Protein AF-A0A1F6V8V5-F1 (afdb_monomer_lite)

Foldseek 3Di:
DDDDDDDDDDDPDPDPCPPPPPPPPPPFFKWWQDPLLATDHPVVCCVLVVPQPDDGFPVSSQVSCVVVVFDKDWDWDDDPFWIWIWMDGVVSRDTIIMITPRSSVVSPPD

Structure (mmCIF, N/CA/C/O backbone):
data_AF-A0A1F6V8V5-F1
#
_entry.id   AF-A0A1F6V8V5-F1
#
loop_
_atom_site.group_PDB
_atom_site.id
_atom_site.type_symbol
_atom_site.label_atom_id
_atom_site.label_alt_id
_atom_site.label_comp_id
_atom_site.label_asym_id
_atom_site.label_entity_id
_atom_site.label_seq_id
_atom_site.pdbx_PDB_ins_code
_atom_site.Cartn_x
_atom_site.Cartn_y
_atom_site.Cartn_z
_atom_site.occupancy
_atom_site.B_iso_or_equiv
_atom_site.auth_seq_id
_atom_site.auth_comp_id
_atom_site.auth_asym_id
_atom_site.auth_atom_id
_atom_site.pdbx_PDB_model_num
ATOM 1 N N . MET A 1 1 ? -54.744 -1.739 -35.691 1.00 37.88 1 MET A N 1
ATOM 2 C CA . MET A 1 1 ? -54.734 -1.326 -37.113 1.00 37.88 1 MET A CA 1
ATOM 3 C C . MET A 1 1 ? -53.823 -0.117 -37.270 1.00 37.88 1 MET A C 1
ATOM 5 O O . MET A 1 1 ? -54.005 0.800 -36.488 1.00 37.88 1 MET A O 1
ATOM 9 N N . LYS A 1 2 ? -52.957 -0.127 -38.306 1.00 39.53 2 LYS A N 1
ATOM 10 C CA . LYS A 1 2 ? -52.312 1.029 -38.983 1.00 39.53 2 LYS A CA 1
ATOM 11 C C . LYS A 1 2 ? -51.382 1.929 -38.146 1.00 39.53 2 LYS A C 1
ATOM 13 O O . LYS A 1 2 ? -51.692 2.270 -37.025 1.00 39.53 2 LYS A O 1
ATOM 18 N N . HIS A 1 3 ? -50.300 2.510 -38.647 1.00 42.09 3 HIS A N 1
ATOM 19 C CA . HIS A 1 3 ? -49.334 2.263 -39.722 1.00 42.09 3 HIS A CA 1
ATOM 20 C C . HIS A 1 3 ? -48.325 3.420 -39.572 1.00 42.09 3 HIS A C 1
ATOM 22 O O . HIS A 1 3 ? -48.743 4.545 -39.327 1.00 42.09 3 HIS A O 1
ATOM 28 N N . SER A 1 4 ? -47.039 3.135 -39.777 1.00 54.69 4 SER A N 1
ATOM 29 C CA . SER A 1 4 ? -46.019 4.000 -40.397 1.00 54.69 4 SER A CA 1
ATOM 30 C C . SER A 1 4 ? -45.963 5.507 -40.087 1.00 54.69 4 SER A C 1
ATOM 32 O O . SER A 1 4 ? -46.841 6.263 -40.490 1.00 54.69 4 SER A O 1
ATOM 34 N N . LYS A 1 5 ? -44.754 5.981 -39.753 1.00 43.97 5 LYS A N 1
ATOM 35 C CA . LYS A 1 5 ? -44.050 6.914 -40.655 1.00 43.97 5 LYS A CA 1
ATOM 36 C C . LYS A 1 5 ? -42.542 6.920 -40.411 1.00 43.97 5 LYS A C 1
ATOM 38 O O . LYS A 1 5 ? -42.063 7.269 -39.342 1.00 43.97 5 LYS A O 1
ATOM 43 N N . LYS A 1 6 ? -41.814 6.513 -41.452 1.00 53.19 6 LYS A N 1
ATOM 44 C CA . LYS A 1 6 ? -40.383 6.75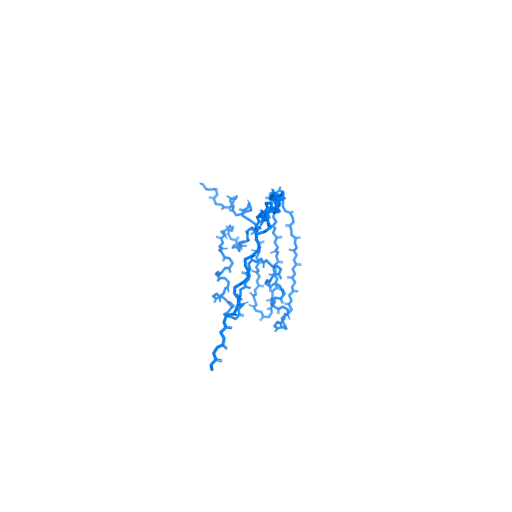3 -41.640 1.00 53.19 6 LYS A CA 1
ATOM 45 C C . LYS A 1 6 ? -40.192 8.250 -41.891 1.00 53.19 6 LYS A C 1
ATOM 47 O O . LYS A 1 6 ? -40.915 8.799 -42.721 1.00 53.19 6 LYS A O 1
ATOM 52 N N . ILE A 1 7 ? -39.208 8.872 -41.251 1.00 58.59 7 ILE A N 1
ATOM 53 C CA . ILE A 1 7 ? -38.669 10.165 -41.683 1.00 58.59 7 ILE A CA 1
ATOM 54 C C . ILE A 1 7 ? -37.153 10.006 -41.758 1.00 58.59 7 ILE A C 1
ATOM 56 O O . ILE A 1 7 ? -36.468 9.870 -40.750 1.00 58.59 7 ILE A O 1
ATOM 60 N N . PHE A 1 8 ? -36.670 9.946 -42.995 1.00 50.12 8 PHE A N 1
ATOM 61 C CA . PHE A 1 8 ? -35.277 10.155 -43.355 1.00 50.12 8 PHE A CA 1
ATOM 62 C C . PHE A 1 8 ? -34.985 11.654 -43.260 1.00 50.12 8 PHE A C 1
ATOM 64 O O . PHE A 1 8 ? -35.725 12.445 -43.841 1.00 50.12 8 PHE A O 1
ATOM 71 N N . ALA A 1 9 ? -33.890 12.037 -42.611 1.00 44.88 9 ALA A N 1
ATOM 72 C CA . ALA A 1 9 ? -33.201 13.289 -42.904 1.00 44.88 9 ALA A CA 1
ATOM 73 C C . ALA A 1 9 ? -31.726 13.143 -42.517 1.00 44.88 9 ALA A C 1
ATOM 75 O O . ALA A 1 9 ? -31.370 13.050 -41.346 1.00 44.88 9 ALA A O 1
ATOM 76 N N . ALA A 1 10 ? -30.891 13.066 -43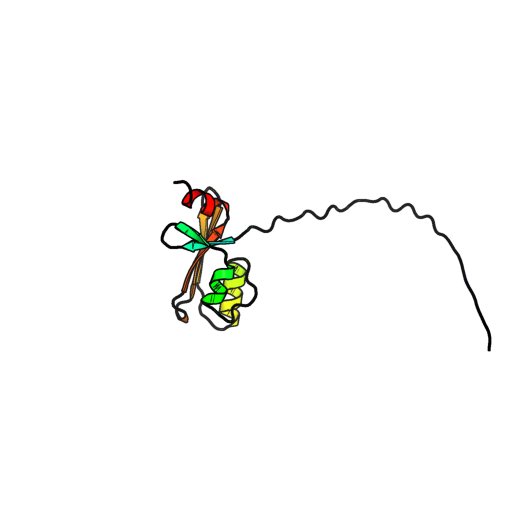.549 1.00 49.62 10 ALA A N 1
ATOM 77 C CA . ALA A 1 10 ? -29.448 13.167 -43.471 1.00 49.62 10 ALA A CA 1
ATOM 78 C C . ALA A 1 10 ? -29.047 14.561 -42.976 1.00 49.62 10 ALA A C 1
ATOM 80 O O . ALA A 1 10 ? -29.569 15.558 -43.471 1.00 49.62 10 ALA A O 1
ATOM 81 N N . ILE A 1 11 ? -28.078 14.631 -42.064 1.00 52.94 11 ILE A N 1
ATOM 82 C CA . ILE A 1 11 ? -27.294 15.847 -41.849 1.00 52.94 11 ILE A CA 1
ATOM 83 C C . ILE A 1 11 ? -25.822 15.443 -41.866 1.00 52.94 11 ILE A C 1
ATOM 85 O O . ILE A 1 11 ? -25.283 14.895 -40.906 1.00 52.94 11 ILE A O 1
ATOM 89 N N . LEU A 1 12 ? -25.204 15.697 -43.021 1.00 52.28 12 LEU A N 1
ATOM 90 C CA . LEU A 1 12 ? -23.770 15.897 -43.172 1.00 52.28 12 LEU A CA 1
ATOM 91 C C . LEU A 1 12 ? -23.370 17.057 -42.250 1.00 52.28 12 LEU A C 1
ATOM 93 O O . LEU A 1 12 ? -23.671 18.214 -42.531 1.00 52.28 12 LEU A O 1
ATOM 97 N N . GLY A 1 13 ? -22.703 16.741 -41.149 1.00 44.25 13 GLY A N 1
ATOM 98 C CA . GLY A 1 13 ? -21.984 17.704 -40.330 1.00 44.25 13 GLY A CA 1
ATOM 99 C C . GLY A 1 13 ? -20.581 17.165 -40.139 1.00 44.25 13 GLY A C 1
ATOM 100 O O . GLY A 1 13 ? -20.380 16.251 -39.346 1.00 44.25 13 GLY A O 1
ATOM 101 N N . THR A 1 14 ? -19.632 17.680 -40.918 1.00 52.03 14 THR A N 1
ATOM 102 C CA . THR A 1 14 ? -18.190 17.444 -40.784 1.00 52.03 14 THR A CA 1
ATOM 103 C C . THR A 1 14 ? -17.748 17.772 -39.361 1.00 52.03 14 THR A C 1
ATOM 105 O O . THR A 1 14 ? -17.426 18.915 -39.041 1.00 52.03 14 THR A O 1
ATOM 108 N N . ALA A 1 15 ? -17.753 16.760 -38.497 1.00 51.53 15 ALA A N 1
ATOM 109 C CA . ALA A 1 15 ? -17.102 16.816 -37.207 1.00 51.53 15 ALA A CA 1
ATOM 110 C C . ALA A 1 15 ? -15.597 16.761 -37.470 1.00 51.53 15 ALA A C 1
ATOM 112 O O . ALA A 1 15 ? -15.067 15.735 -37.899 1.00 51.53 15 ALA A O 1
ATOM 113 N N . LEU A 1 16 ? -14.921 17.889 -37.254 1.00 50.69 16 LEU A N 1
ATOM 114 C CA . LEU A 1 16 ? -13.480 17.928 -37.047 1.00 50.69 16 LEU A CA 1
ATOM 115 C C . LEU A 1 16 ? -13.147 16.854 -36.007 1.00 50.69 16 LEU A C 1
ATOM 117 O O . LEU A 1 16 ? -13.454 17.003 -34.825 1.00 50.69 16 LEU A O 1
ATOM 121 N N . LEU A 1 17 ? -12.564 15.752 -36.480 1.00 49.81 17 LEU A N 1
ATOM 122 C CA . LEU A 1 17 ? -11.959 14.687 -35.689 1.00 49.81 17 LEU A CA 1
ATOM 123 C C . LEU A 1 17 ? -10.723 15.271 -34.994 1.00 49.81 17 LEU A C 1
ATOM 125 O O . LEU A 1 17 ? -9.584 14.969 -35.339 1.00 49.81 17 LEU A O 1
ATOM 129 N N . GLY A 1 18 ? -10.954 16.154 -34.024 1.00 52.12 18 GLY A N 1
ATOM 130 C CA . GLY A 1 18 ? -9.987 16.470 -32.990 1.00 52.12 18 GLY A CA 1
ATOM 131 C C . GLY A 1 18 ? -9.844 15.221 -32.143 1.00 52.12 18 GLY A C 1
ATOM 132 O O . GLY A 1 18 ? -10.559 15.049 -31.159 1.00 52.12 18 GLY A O 1
ATOM 133 N N . GLY A 1 19 ? -8.986 14.307 -32.597 1.00 50.94 19 GLY A N 1
ATOM 134 C CA . GLY A 1 19 ? -8.592 13.132 -31.847 1.00 50.94 19 GLY A CA 1
ATOM 135 C C . GLY A 1 19 ? -7.986 13.590 -30.532 1.00 50.94 19 GLY A C 1
ATOM 136 O O . GLY A 1 19 ? -6.807 13.921 -30.461 1.00 50.94 19 GLY A O 1
ATOM 137 N N . VAL A 1 20 ? -8.800 13.621 -29.482 1.00 60.59 20 VAL A N 1
ATOM 138 C CA . VAL A 1 20 ? -8.305 13.524 -28.117 1.00 60.59 20 VAL A CA 1
ATOM 139 C C . VAL A 1 20 ? -7.736 12.120 -27.990 1.00 60.59 20 VAL A C 1
ATOM 141 O O . VAL A 1 20 ? -8.429 11.179 -27.610 1.00 60.59 20 VAL A O 1
ATOM 144 N N . SER A 1 21 ? -6.481 11.953 -28.409 1.00 55.66 21 SER A N 1
ATOM 145 C CA . SER A 1 21 ? -5.721 10.751 -28.096 1.00 55.66 21 SER A CA 1
ATOM 146 C C . SER A 1 21 ? -5.796 10.582 -26.583 1.00 55.66 21 SER A C 1
ATOM 148 O O . SER A 1 21 ? -5.400 11.510 -25.868 1.00 55.66 21 SER A O 1
ATOM 150 N N . PRO A 1 22 ? -6.326 9.462 -26.062 1.00 58.59 22 PRO A N 1
ATOM 151 C CA . PRO A 1 22 ? -6.215 9.194 -24.646 1.00 58.59 22 PRO A CA 1
ATOM 152 C C . PRO A 1 22 ? -4.719 9.145 -24.353 1.00 58.59 22 PRO A C 1
ATOM 154 O O . PRO A 1 22 ? -4.014 8.253 -24.823 1.00 58.59 22 PRO A O 1
ATOM 157 N N . VAL A 1 23 ? -4.217 10.151 -23.636 1.00 60.34 23 VAL A N 1
ATOM 158 C CA . VAL A 1 23 ? -2.890 10.082 -23.039 1.00 60.34 23 VAL A CA 1
ATOM 159 C C . VAL A 1 23 ? -2.977 8.898 -22.091 1.00 60.34 23 VAL A C 1
ATOM 161 O O . VAL A 1 23 ? -3.602 8.981 -21.035 1.00 60.34 23 VAL A O 1
ATOM 164 N N . ALA A 1 24 ? -2.450 7.756 -22.525 1.00 57.56 24 ALA A N 1
ATOM 165 C CA . ALA A 1 24 ? -2.304 6.594 -21.679 1.00 57.56 24 ALA A CA 1
ATOM 166 C C . ALA A 1 24 ? -1.327 7.006 -20.579 1.00 57.56 24 ALA A C 1
ATOM 168 O O . ALA A 1 24 ? -0.114 7.008 -20.775 1.00 57.56 24 ALA A O 1
ATOM 169 N N . VAL A 1 25 ? -1.868 7.442 -19.441 1.00 57.31 25 VAL A N 1
ATOM 170 C CA . VAL A 1 25 ? -1.087 7.637 -18.227 1.00 57.31 25 VAL A CA 1
ATOM 171 C C . VAL A 1 25 ? -0.557 6.255 -17.882 1.00 57.31 25 VAL A C 1
ATOM 173 O O . VAL A 1 25 ? -1.317 5.392 -17.438 1.00 57.31 25 VAL A O 1
ATOM 176 N N . ALA A 1 26 ? 0.720 6.017 -18.180 1.00 59.41 26 ALA A N 1
ATOM 177 C CA . ALA A 1 26 ? 1.402 4.803 -17.777 1.00 59.41 26 ALA A CA 1
ATOM 178 C C . ALA A 1 26 ? 1.222 4.677 -16.262 1.00 59.41 26 ALA A C 1
ATOM 180 O O . ALA A 1 26 ? 1.669 5.536 -15.499 1.00 59.41 26 ALA A O 1
ATOM 181 N N . ARG A 1 27 ? 0.474 3.659 -15.829 1.00 67.88 27 ARG A N 1
ATOM 182 C CA . ARG A 1 27 ? 0.324 3.376 -14.406 1.00 67.88 27 ARG A CA 1
ATOM 183 C C . ARG A 1 27 ? 1.678 2.904 -13.905 1.00 67.88 27 ARG A C 1
ATOM 185 O O . ARG A 1 27 ? 2.187 1.895 -14.379 1.00 67.88 27 ARG A O 1
ATOM 192 N N . GLU A 1 28 ? 2.243 3.666 -12.977 1.00 85.25 28 GLU A N 1
ATOM 193 C CA . GLU A 1 28 ? 3.459 3.303 -12.257 1.00 85.25 28 GLU A CA 1
ATOM 194 C C . GLU A 1 28 ? 3.266 1.911 -11.640 1.00 85.25 28 GLU A C 1
ATOM 196 O O . GLU A 1 28 ? 2.301 1.678 -10.907 1.00 85.25 28 GLU A O 1
ATOM 201 N N . GLN A 1 29 ? 4.129 0.963 -12.014 1.00 90.62 29 GLN A N 1
ATOM 202 C CA . GLN A 1 29 ? 4.024 -0.422 -11.568 1.00 90.62 29 GLN A CA 1
ATOM 203 C C . GLN A 1 29 ? 4.770 -0.596 -10.247 1.00 90.62 29 GLN A C 1
ATOM 205 O O . GLN A 1 29 ? 5.954 -0.270 -10.144 1.00 90.62 29 GLN A O 1
ATOM 210 N N . TRP A 1 30 ? 4.073 -1.147 -9.256 1.00 93.75 30 TRP A N 1
ATOM 211 C CA . TRP A 1 30 ? 4.597 -1.349 -7.914 1.00 93.75 30 TRP A CA 1
ATOM 212 C C . TRP A 1 30 ? 4.810 -2.830 -7.594 1.00 93.75 30 TRP A C 1
ATOM 214 O O . TRP A 1 30 ? 4.037 -3.704 -7.991 1.00 93.75 30 TRP A O 1
ATOM 224 N N . PHE A 1 31 ? 5.849 -3.090 -6.811 1.00 94.25 31 PHE A N 1
ATOM 225 C CA . PHE A 1 31 ? 6.285 -4.405 -6.359 1.00 94.25 31 PHE A CA 1
ATOM 226 C C . PHE A 1 31 ? 6.516 -4.388 -4.852 1.00 94.25 31 PHE A C 1
ATOM 228 O O . PHE A 1 31 ? 6.673 -3.334 -4.244 1.00 94.25 31 PHE A O 1
ATOM 235 N N . LEU A 1 32 ? 6.572 -5.568 -4.248 1.00 94.06 32 LEU A N 1
ATOM 236 C CA . LEU A 1 32 ? 7.033 -5.770 -2.882 1.00 94.06 32 LEU A CA 1
ATOM 237 C C . LEU A 1 32 ? 8.494 -6.190 -2.901 1.00 94.06 32 LEU A C 1
ATOM 239 O O . LEU A 1 32 ? 8.828 -7.217 -3.490 1.00 94.06 32 LEU A O 1
ATOM 243 N N . MET A 1 33 ? 9.341 -5.436 -2.213 1.00 92.44 33 MET A N 1
ATOM 244 C CA . MET A 1 33 ? 10.738 -5.790 -2.014 1.00 92.44 33 MET A CA 1
ATOM 245 C C . MET A 1 33 ? 10.883 -6.640 -0.748 1.00 92.44 33 MET A C 1
ATOM 247 O O . MET A 1 33 ? 10.464 -6.257 0.347 1.00 92.44 33 MET A O 1
ATOM 251 N N . ALA A 1 34 ? 11.472 -7.821 -0.898 1.00 87.19 34 ALA A N 1
ATOM 252 C CA . ALA A 1 34 ? 11.894 -8.664 0.205 1.00 87.19 34 ALA A CA 1
ATOM 253 C C . ALA A 1 34 ? 13.163 -8.100 0.852 1.00 87.19 34 ALA A C 1
ATOM 255 O O . ALA A 1 34 ? 13.920 -7.342 0.250 1.00 87.19 34 ALA A O 1
ATOM 256 N N . ARG A 1 35 ? 13.460 -8.550 2.073 1.00 81.62 35 ARG A N 1
ATOM 257 C CA . ARG A 1 35 ? 14.645 -8.112 2.828 1.00 81.62 35 ARG A CA 1
ATOM 258 C C . ARG A 1 35 ? 15.970 -8.321 2.079 1.00 81.62 35 ARG A 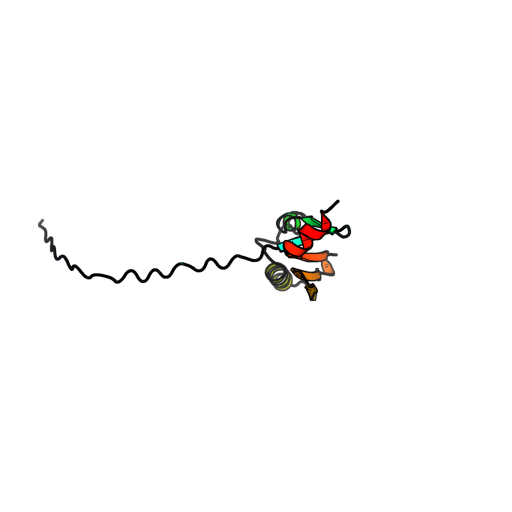C 1
ATOM 260 O O . ARG A 1 35 ? 16.921 -7.590 2.320 1.00 81.62 35 ARG A O 1
ATOM 267 N N . HIS A 1 36 ? 16.032 -9.313 1.191 1.00 81.12 36 HIS A N 1
ATOM 268 C CA . HIS A 1 36 ? 17.218 -9.632 0.393 1.00 81.12 36 HIS A CA 1
ATOM 269 C C . HIS A 1 36 ? 17.250 -8.922 -0.972 1.00 81.12 36 HIS A C 1
ATOM 271 O O . HIS A 1 36 ? 18.091 -9.249 -1.800 1.00 81.12 36 HIS A O 1
ATOM 277 N N . GLY A 1 37 ? 16.351 -7.961 -1.214 1.00 83.75 37 GLY A N 1
ATOM 278 C CA . GLY A 1 37 ? 16.284 -7.189 -2.459 1.00 83.75 37 GLY A CA 1
ATOM 279 C C . GLY A 1 37 ? 15.441 -7.833 -3.561 1.00 83.75 37 GLY A C 1
ATOM 280 O O . GLY A 1 37 ? 15.180 -7.196 -4.572 1.00 83.75 37 GLY A O 1
ATOM 281 N N . GLU A 1 38 ? 14.962 -9.064 -3.381 1.00 88.25 38 GLU A N 1
ATOM 282 C CA . GLU A 1 38 ? 14.076 -9.702 -4.357 1.00 88.25 38 GLU A CA 1
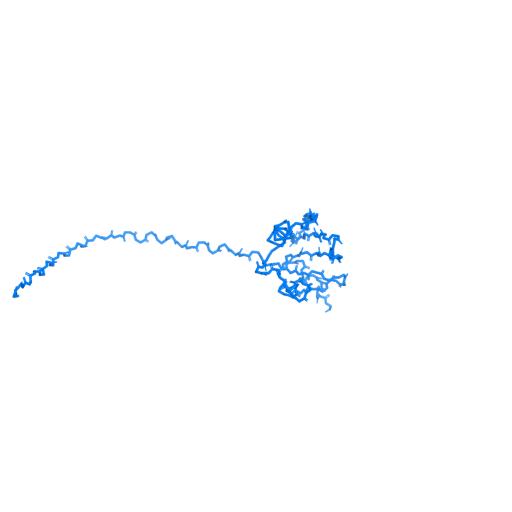ATOM 283 C C . GLU A 1 38 ? 12.746 -8.953 -4.455 1.00 88.25 38 GLU A C 1
ATOM 285 O O . GLU A 1 38 ? 12.093 -8.699 -3.442 1.00 88.25 38 GLU A O 1
ATOM 290 N N . CYS A 1 39 ? 12.309 -8.647 -5.673 1.00 91.88 39 CYS A N 1
ATOM 291 C CA . CYS A 1 39 ? 10.994 -8.074 -5.904 1.00 91.88 39 CYS A CA 1
ATOM 292 C C . CYS A 1 39 ? 9.960 -9.141 -6.242 1.00 91.88 39 CYS A C 1
ATOM 294 O O . CYS A 1 39 ? 10.211 -10.073 -7.006 1.00 91.88 39 CYS A O 1
ATOM 296 N N . THR A 1 40 ? 8.756 -8.974 -5.708 1.00 92.06 40 THR A N 1
ATOM 297 C CA . THR A 1 40 ? 7.608 -9.811 -6.039 1.00 92.06 40 THR A CA 1
ATOM 298 C C . THR A 1 40 ? 6.371 -8.970 -6.300 1.00 92.06 40 THR A C 1
ATOM 300 O O . THR A 1 40 ? 6.251 -7.845 -5.823 1.00 92.06 40 THR A O 1
ATOM 303 N N . GLU A 1 41 ? 5.433 -9.508 -7.067 1.00 91.69 41 GLU A N 1
ATOM 304 C CA . GLU A 1 41 ? 4.182 -8.820 -7.367 1.00 91.69 41 GLU A CA 1
ATOM 305 C C . GLU A 1 41 ? 3.356 -8.583 -6.099 1.00 91.69 41 GLU A C 1
ATOM 307 O O . GLU A 1 41 ? 3.269 -9.443 -5.213 1.00 91.69 41 GLU A O 1
ATOM 312 N N . ILE A 1 42 ? 2.690 -7.427 -6.041 1.00 91.31 42 ILE A N 1
ATOM 313 C CA . ILE A 1 42 ? 1.805 -7.053 -4.929 1.00 91.31 42 ILE A CA 1
ATOM 314 C C . ILE A 1 42 ? 0.700 -8.090 -4.715 1.00 91.31 42 ILE A C 1
ATOM 316 O O . ILE A 1 42 ? 0.309 -8.342 -3.576 1.00 91.31 42 ILE A O 1
ATOM 320 N N . GLU A 1 43 ? 0.236 -8.758 -5.774 1.00 87.88 43 GLU A N 1
ATOM 321 C CA . GLU A 1 43 ? -0.783 -9.807 -5.681 1.00 87.88 43 GLU A CA 1
ATOM 322 C C . GLU A 1 43 ? -0.397 -10.927 -4.710 1.00 87.88 43 GLU A C 1
ATOM 324 O O . GLU A 1 43 ? -1.262 -11.506 -4.045 1.00 87.88 43 GLU A O 1
ATOM 329 N N . ARG A 1 44 ? 0.905 -11.186 -4.523 1.00 88.19 44 ARG A N 1
ATOM 330 C CA . ARG A 1 44 ? 1.374 -12.183 -3.552 1.00 88.19 44 ARG A CA 1
ATOM 331 C C . ARG A 1 44 ? 1.009 -11.827 -2.113 1.00 88.19 44 ARG A C 1
ATOM 333 O O . ARG A 1 44 ? 0.964 -12.740 -1.282 1.00 88.19 44 ARG A O 1
ATOM 340 N N . LEU A 1 45 ? 0.716 -10.558 -1.820 1.00 88.00 45 LEU A N 1
ATOM 341 C CA . LEU A 1 45 ? 0.257 -10.092 -0.513 1.00 88.00 45 LEU A CA 1
ATOM 342 C C . LEU A 1 45 ? -1.134 -10.614 -0.163 1.00 88.00 45 LEU A C 1
ATOM 344 O O . LEU A 1 45 ? -1.392 -10.863 1.014 1.00 88.00 45 LEU A O 1
ATOM 348 N N . LYS A 1 46 ? -1.990 -10.873 -1.163 1.00 85.69 46 LYS A N 1
ATOM 349 C CA . LYS A 1 46 ? -3.323 -11.468 -0.957 1.00 85.69 46 LYS A CA 1
ATOM 350 C C . LYS A 1 46 ? -3.234 -12.815 -0.226 1.00 85.69 46 LYS A C 1
ATOM 352 O O . LYS A 1 46 ? -4.115 -13.156 0.548 1.00 85.69 46 LYS A O 1
ATOM 357 N N . ARG A 1 47 ? -2.125 -13.552 -0.380 1.00 85.31 47 ARG A N 1
ATOM 358 C CA . ARG A 1 47 ? -1.883 -14.811 0.352 1.00 85.31 47 ARG A CA 1
ATOM 359 C C . ARG A 1 47 ? -1.603 -14.605 1.844 1.00 85.31 47 ARG A C 1
ATOM 361 O O . ARG A 1 47 ? -1.873 -15.500 2.632 1.00 85.31 47 ARG A O 1
ATOM 368 N N . LYS A 1 48 ? -1.040 -13.454 2.228 1.00 82.19 48 LYS A N 1
ATOM 369 C CA . LYS A 1 48 ? -0.773 -13.092 3.632 1.00 82.19 48 LYS A CA 1
ATOM 370 C C . LYS A 1 48 ? -1.952 -12.363 4.274 1.00 82.19 48 LYS A C 1
ATOM 372 O O . LYS A 1 48 ? -2.128 -12.432 5.484 1.00 82.19 48 LYS A O 1
ATOM 377 N N . VAL A 1 49 ? -2.744 -11.660 3.467 1.00 85.31 49 VAL A N 1
ATOM 378 C CA . VAL A 1 49 ? -3.916 -10.901 3.905 1.00 85.31 49 VAL A CA 1
AT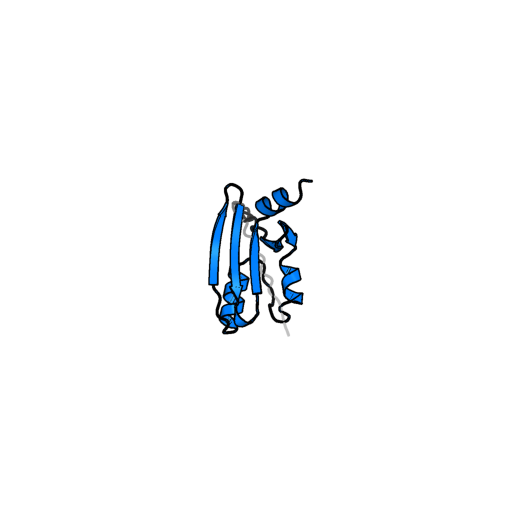OM 379 C C . VAL A 1 49 ? -5.112 -11.323 3.037 1.00 85.31 49 VAL A C 1
ATOM 381 O O . VAL A 1 49 ? -5.377 -10.678 2.023 1.00 85.31 49 VAL A O 1
ATOM 384 N N . PRO A 1 50 ? -5.824 -12.409 3.400 1.00 79.56 50 PRO A N 1
ATOM 385 C CA . PRO A 1 50 ? -6.825 -13.046 2.533 1.00 79.56 50 PRO A CA 1
ATOM 386 C C . PRO A 1 50 ? -8.005 -12.144 2.132 1.00 79.56 50 PRO A C 1
ATOM 388 O O . PRO A 1 50 ? -8.596 -12.352 1.080 1.00 79.56 50 PRO A O 1
ATOM 391 N N . ASP A 1 51 ? -8.276 -11.070 2.878 1.00 81.94 51 ASP A N 1
ATOM 392 C CA . ASP A 1 51 ? -9.387 -10.148 2.594 1.00 81.94 51 ASP A CA 1
ATOM 393 C C . ASP A 1 51 ? -8.945 -8.826 1.950 1.00 81.94 51 ASP A C 1
ATOM 395 O O . ASP A 1 51 ? -9.646 -7.814 2.044 1.00 81.94 51 ASP A O 1
ATOM 399 N N . LEU A 1 52 ? -7.730 -8.744 1.410 1.00 84.44 52 LEU A N 1
ATOM 400 C CA . LEU A 1 52 ? -7.148 -7.460 1.003 1.00 84.44 52 LEU A CA 1
ATOM 401 C C . LEU A 1 52 ? -7.908 -6.772 -0.146 1.00 84.44 52 LEU A C 1
ATOM 403 O O . LEU A 1 52 ? -7.871 -5.547 -0.267 1.00 84.44 52 LEU A O 1
ATOM 407 N N . GLY A 1 53 ? -8.652 -7.550 -0.934 1.00 86.12 53 GLY A N 1
ATOM 408 C CA . GLY A 1 53 ? -9.286 -7.080 -2.160 1.00 86.12 53 GLY A CA 1
ATOM 409 C C . GLY A 1 53 ? -8.243 -6.669 -3.197 1.00 86.12 53 GLY A C 1
ATOM 410 O O . GLY A 1 53 ? -7.073 -7.045 -3.103 1.00 86.12 53 GLY A O 1
ATOM 411 N N . ASP A 1 54 ? -8.665 -5.896 -4.192 1.00 86.00 54 ASP A N 1
ATOM 412 C CA . ASP A 1 54 ? -7.758 -5.419 -5.231 1.00 86.00 54 ASP A CA 1
ATOM 413 C C . ASP A 1 54 ? -6.959 -4.209 -4.753 1.00 86.00 54 ASP A C 1
ATOM 415 O O . ASP A 1 54 ? -7.511 -3.162 -4.407 1.00 86.00 54 ASP A O 1
ATOM 419 N N . ILE A 1 55 ? -5.641 -4.388 -4.731 1.00 90.81 55 ILE A N 1
ATOM 420 C CA . ILE A 1 55 ? -4.647 -3.364 -4.432 1.00 90.81 55 ILE A CA 1
ATOM 421 C C . ILE A 1 55 ? -3.579 -3.406 -5.524 1.00 90.81 55 ILE A C 1
ATOM 423 O O . ILE A 1 55 ? -3.188 -4.486 -5.963 1.00 90.81 55 ILE A O 1
ATOM 427 N N . ASN A 1 56 ? -3.119 -2.239 -5.964 1.00 90.88 56 ASN A N 1
ATOM 428 C CA . ASN A 1 56 ? -2.147 -2.133 -7.061 1.00 90.88 56 ASN A CA 1
ATOM 429 C C . ASN A 1 56 ? -0.942 -1.252 -6.704 1.00 90.88 56 ASN A C 1
ATOM 431 O O . ASN A 1 56 ? 0.027 -1.200 -7.451 1.00 90.88 56 ASN A O 1
ATOM 435 N N . ASP A 1 57 ? -1.009 -0.554 -5.572 1.00 93.44 57 ASP A N 1
ATOM 436 C CA . ASP A 1 57 ? -0.043 0.457 -5.152 1.00 93.44 57 ASP A CA 1
ATOM 437 C C . ASP A 1 57 ? -0.050 0.587 -3.612 1.00 93.44 57 ASP A C 1
ATOM 439 O O . ASP A 1 57 ? -1.037 0.193 -2.967 1.00 93.44 57 ASP A O 1
ATOM 443 N N . PRO A 1 58 ? 1.020 1.122 -2.992 1.00 95.38 58 PRO A N 1
ATOM 444 C CA . PRO A 1 58 ? 1.107 1.266 -1.537 1.00 95.38 58 PRO A CA 1
ATOM 445 C C . PRO A 1 58 ? -0.045 2.075 -0.930 1.00 95.38 58 PRO A C 1
ATOM 447 O O . PRO A 1 58 ? -0.526 1.746 0.155 1.00 95.38 58 PRO A O 1
ATOM 450 N N . TYR A 1 59 ? -0.531 3.107 -1.617 1.00 95.06 59 TYR A N 1
ATOM 451 C CA . TYR A 1 59 ? -1.564 4.004 -1.095 1.00 95.06 59 TYR A CA 1
ATOM 452 C C . TYR A 1 59 ? -2.926 3.303 -1.012 1.00 95.06 59 TYR A C 1
ATOM 454 O O . TYR A 1 59 ? -3.649 3.439 -0.019 1.00 95.06 59 TYR A O 1
ATOM 462 N N . SER A 1 60 ? -3.257 2.485 -2.013 1.00 95.00 60 SER A N 1
ATOM 463 C CA . SER A 1 60 ? -4.445 1.630 -2.019 1.00 95.00 60 SER A CA 1
ATOM 464 C C . SER A 1 60 ? -4.407 0.599 -0.886 1.00 95.00 60 SER A C 1
ATOM 466 O O . SER A 1 60 ? -5.427 0.378 -0.226 1.00 95.00 60 SER A O 1
ATOM 468 N N . PHE A 1 61 ? -3.227 0.039 -0.586 1.00 95.12 61 PHE A N 1
ATOM 469 C CA . PHE A 1 61 ? -3.026 -0.849 0.559 1.00 95.12 61 PHE A CA 1
ATOM 470 C C . PHE A 1 61 ? -3.232 -0.118 1.892 1.00 95.12 61 PHE A C 1
ATOM 472 O O . PHE A 1 61 ? -4.023 -0.576 2.719 1.00 95.12 61 PHE A O 1
ATOM 479 N N . VAL A 1 62 ? -2.587 1.039 2.088 1.00 96.19 62 VAL A N 1
ATOM 480 C CA . VAL A 1 62 ? -2.724 1.854 3.310 1.00 96.19 62 VAL A CA 1
ATOM 481 C C . VAL A 1 62 ? -4.189 2.200 3.561 1.00 96.19 62 VAL A C 1
ATOM 483 O O . VAL A 1 62 ? -4.718 1.913 4.638 1.00 96.19 62 VAL A O 1
ATOM 486 N N . LYS A 1 63 ? -4.876 2.726 2.540 1.00 95.38 63 LYS A N 1
ATOM 487 C CA . LYS A 1 63 ? -6.299 3.072 2.620 1.00 95.38 63 LYS A CA 1
ATOM 488 C C . LYS A 1 63 ? -7.151 1.860 2.983 1.00 95.38 63 LYS A C 1
ATOM 490 O O . LYS A 1 63 ? -8.034 1.961 3.834 1.00 95.38 63 LYS A O 1
ATOM 495 N N . ARG A 1 64 ? -6.893 0.703 2.366 1.00 94.38 64 ARG A N 1
ATOM 496 C CA . ARG A 1 64 ? -7.626 -0.533 2.661 1.00 94.38 64 ARG A CA 1
ATOM 497 C C . ARG A 1 64 ? -7.443 -0.969 4.112 1.00 94.38 64 ARG A C 1
ATOM 499 O O . ARG A 1 64 ? -8.415 -1.381 4.742 1.00 94.38 64 ARG A O 1
ATOM 506 N N . MET A 1 65 ? -6.225 -0.900 4.634 1.00 94.75 65 MET A N 1
ATOM 507 C CA . MET A 1 65 ? -5.935 -1.306 6.008 1.00 94.75 65 MET A CA 1
ATOM 508 C C . MET A 1 65 ? -6.572 -0.345 7.020 1.00 94.75 65 MET A C 1
ATOM 510 O O . MET A 1 65 ? -7.218 -0.805 7.961 1.00 94.75 65 MET A O 1
ATOM 514 N N . GLN A 1 66 ? -6.528 0.964 6.764 1.00 95.12 66 GLN A N 1
ATOM 515 C CA . GLN A 1 66 ? -7.239 1.964 7.570 1.00 95.12 66 GLN A CA 1
ATOM 516 C C . GLN A 1 66 ? -8.759 1.745 7.568 1.00 95.12 66 GLN A C 1
ATOM 518 O O . GLN A 1 66 ? -9.391 1.776 8.620 1.00 95.12 66 GLN A O 1
ATOM 523 N N . GLN A 1 67 ? -9.358 1.449 6.408 1.00 94.75 67 GLN A N 1
ATOM 524 C CA . GLN A 1 67 ? -10.793 1.134 6.299 1.00 94.75 67 GLN A CA 1
ATOM 525 C C . GLN A 1 67 ? -11.205 -0.104 7.102 1.00 94.75 67 GLN A C 1
ATOM 527 O O . GLN A 1 67 ? -12.367 -0.239 7.472 1.00 94.75 67 GLN A O 1
ATOM 532 N N . LYS A 1 68 ? -10.261 -1.008 7.367 1.00 92.31 68 LYS A N 1
ATOM 533 C CA . LYS A 1 68 ? -10.462 -2.187 8.213 1.00 92.31 68 LYS A CA 1
ATOM 534 C C . LYS A 1 68 ? -10.224 -1.919 9.700 1.00 92.31 68 LYS A C 1
ATOM 536 O O . LYS A 1 68 ? -10.280 -2.857 10.488 1.00 92.31 68 LYS A O 1
ATOM 541 N N . GLY A 1 69 ? -9.954 -0.671 10.080 1.00 95.00 69 GLY A N 1
ATOM 542 C CA . GLY A 1 69 ? -9.692 -0.280 11.463 1.00 95.00 69 GLY A CA 1
ATOM 543 C C . GLY A 1 69 ? -8.278 -0.604 11.945 1.00 95.00 69 GLY A C 1
ATOM 544 O O . GLY A 1 69 ? -8.050 -0.610 13.149 1.00 95.00 69 GLY A O 1
ATOM 545 N N . HIS A 1 70 ? -7.338 -0.887 11.037 1.00 95.44 70 HIS A N 1
ATOM 546 C CA . HIS A 1 70 ? -5.938 -1.098 11.404 1.00 95.44 70 HIS A CA 1
ATOM 547 C C . HIS A 1 70 ? -5.183 0.220 11.542 1.00 95.44 70 HIS A C 1
ATOM 549 O O . HIS A 1 70 ? -5.404 1.156 10.764 1.00 95.44 70 HIS A O 1
ATOM 555 N N . THR A 1 71 ? -4.232 0.260 12.474 1.00 96.31 71 THR A N 1
ATOM 556 C CA . THR A 1 71 ? -3.260 1.352 12.536 1.00 96.31 71 THR A CA 1
ATOM 557 C C . THR A 1 71 ? -2.223 1.121 11.450 1.00 96.31 71 THR A C 1
ATOM 559 O O . THR A 1 71 ? -1.624 0.049 11.352 1.00 96.31 71 THR A O 1
ATOM 562 N N . VAL A 1 72 ? -1.992 2.135 10.620 1.00 97.38 72 VAL A N 1
ATOM 563 C CA . VAL A 1 72 ? -1.044 2.048 9.509 1.00 97.38 72 VAL A CA 1
ATOM 564 C C . VAL A 1 72 ? -0.123 3.250 9.548 1.00 97.38 72 VAL A C 1
ATOM 566 O O . VAL A 1 72 ? -0.595 4.384 9.612 1.00 97.38 72 VAL A O 1
ATOM 569 N N . THR A 1 73 ? 1.181 3.006 9.463 1.00 97.50 73 THR A N 1
ATOM 570 C CA . THR A 1 73 ? 2.170 4.055 9.205 1.00 97.50 73 THR A CA 1
ATOM 571 C C . THR A 1 73 ? 2.792 3.829 7.838 1.00 97.50 73 THR A C 1
ATOM 573 O O . THR A 1 73 ? 3.071 2.690 7.461 1.00 97.50 73 THR A O 1
ATOM 576 N N . SER A 1 74 ? 2.975 4.908 7.081 1.00 97.31 74 SER A N 1
ATOM 577 C CA . SER A 1 74 ? 3.611 4.864 5.769 1.00 97.31 74 SER A CA 1
ATOM 578 C C . SER A 1 74 ? 4.642 5.972 5.633 1.00 97.31 74 SER A C 1
ATOM 580 O O . SER A 1 74 ? 4.330 7.126 5.933 1.00 97.31 74 SER A O 1
ATOM 582 N N . THR A 1 75 ? 5.822 5.627 5.132 1.00 96.88 75 THR A N 1
ATOM 583 C CA . THR A 1 75 ? 6.904 6.574 4.861 1.00 96.88 75 THR A CA 1
ATOM 584 C C . THR A 1 75 ? 7.320 6.429 3.409 1.00 96.88 75 THR A C 1
ATOM 586 O O . THR A 1 75 ? 7.729 5.351 2.985 1.00 96.88 75 THR A O 1
ATOM 589 N N . GLU A 1 76 ? 7.208 7.512 2.647 1.00 94.44 76 GLU A N 1
ATOM 590 C CA . GLU A 1 76 ? 7.714 7.567 1.280 1.00 94.44 76 GLU A CA 1
ATOM 591 C C . GLU A 1 76 ? 9.200 7.931 1.294 1.00 94.44 76 GLU A C 1
ATOM 593 O O . GLU A 1 76 ? 9.623 8.869 1.972 1.00 94.44 76 GLU A O 1
ATOM 598 N N . VAL A 1 77 ? 9.984 7.162 0.550 1.00 89.56 77 VAL A N 1
ATOM 599 C CA . VAL A 1 77 ? 11.414 7.350 0.350 1.00 89.56 77 VAL A CA 1
ATOM 600 C C . VAL A 1 77 ? 11.633 7.514 -1.147 1.00 89.56 77 VAL A C 1
ATOM 602 O O . VAL A 1 77 ? 11.396 6.603 -1.944 1.00 89.56 77 VAL A O 1
ATOM 605 N N . MET A 1 78 ? 12.053 8.713 -1.537 1.00 82.19 78 MET A N 1
ATOM 606 C CA . MET A 1 78 ? 12.439 8.987 -2.913 1.00 82.19 78 MET A CA 1
ATOM 607 C C . MET A 1 78 ? 13.899 8.598 -3.096 1.00 82.19 78 MET A C 1
ATOM 609 O O . MET A 1 78 ? 14.781 9.135 -2.430 1.00 82.19 78 MET A O 1
ATOM 613 N N . GLU A 1 79 ? 14.148 7.686 -4.024 1.00 78.25 79 GLU A N 1
ATOM 614 C CA . GLU A 1 79 ? 15.485 7.257 -4.404 1.00 78.25 79 GLU A CA 1
ATOM 615 C C . GLU A 1 79 ? 15.849 7.859 -5.763 1.00 78.25 79 GLU A C 1
ATOM 617 O O . GLU A 1 79 ? 14.988 8.182 -6.582 1.00 78.25 79 GLU A O 1
ATOM 622 N N . ALA A 1 80 ? 17.145 7.973 -6.055 1.00 77.94 80 ALA A N 1
ATOM 623 C CA . ALA A 1 80 ? 17.628 8.648 -7.266 1.00 77.94 80 ALA A CA 1
ATOM 624 C C . ALA A 1 80 ? 17.081 8.071 -8.591 1.00 77.94 80 ALA A C 1
ATOM 626 O O . ALA A 1 80 ? 17.157 8.731 -9.625 1.00 77.94 80 ALA A O 1
ATOM 627 N N . LYS A 1 81 ? 16.577 6.832 -8.581 1.00 82.12 81 LYS A N 1
ATOM 628 C CA . LYS A 1 81 ? 16.072 6.133 -9.769 1.00 82.12 81 LYS A CA 1
ATOM 629 C C . LYS A 1 81 ? 14.640 5.623 -9.629 1.00 82.12 81 LYS A C 1
ATOM 631 O O . LYS A 1 81 ? 14.183 4.962 -10.544 1.00 82.12 81 LYS A O 1
ATOM 636 N N . GLY A 1 82 ? 13.938 5.898 -8.533 1.00 88.62 82 GLY A N 1
ATOM 637 C CA . GLY A 1 82 ? 12.580 5.394 -8.335 1.00 88.62 82 GLY A CA 1
ATOM 638 C C . GLY A 1 82 ? 12.022 5.743 -6.962 1.00 88.62 82 GLY A C 1
ATOM 639 O O . GLY A 1 82 ? 12.626 6.489 -6.194 1.00 88.62 82 GLY A O 1
ATOM 640 N N . LYS A 1 83 ? 10.854 5.197 -6.645 1.00 92.69 83 LYS A N 1
ATOM 641 C CA . LYS A 1 83 ? 10.179 5.406 -5.359 1.00 92.69 83 LYS A CA 1
ATOM 642 C C . LYS A 1 83 ? 10.118 4.126 -4.551 1.00 92.69 83 LYS A C 1
ATOM 644 O O . LYS A 1 83 ? 9.880 3.049 -5.111 1.00 92.69 83 LYS A O 1
ATOM 649 N N . ALA A 1 84 ? 10.265 4.283 -3.243 1.00 93.75 84 ALA A N 1
ATOM 650 C CA . ALA A 1 84 ? 9.969 3.277 -2.246 1.00 93.75 84 ALA A CA 1
ATOM 651 C C . ALA A 1 84 ? 8.955 3.831 -1.238 1.00 93.75 84 ALA A C 1
ATOM 653 O O . ALA A 1 84 ? 8.980 5.007 -0.888 1.00 93.75 84 ALA A O 1
ATOM 654 N N . VAL A 1 85 ? 8.054 2.985 -0.755 1.00 96.12 85 VAL A N 1
ATOM 655 C CA . VAL A 1 85 ? 7.129 3.312 0.329 1.00 96.12 85 VAL A CA 1
ATOM 656 C C . VAL A 1 85 ? 7.185 2.191 1.348 1.00 96.12 85 VAL A C 1
ATOM 658 O O . VAL A 1 85 ? 6.785 1.056 1.076 1.00 96.12 85 VAL A O 1
ATOM 661 N N . GLU A 1 86 ? 7.672 2.509 2.538 1.00 96.00 86 GLU A N 1
ATOM 662 C CA . GLU A 1 86 ? 7.605 1.605 3.676 1.00 96.00 86 GLU A CA 1
ATOM 663 C C . GLU A 1 86 ? 6.225 1.703 4.312 1.00 96.00 86 GLU A C 1
ATOM 665 O O . GLU A 1 86 ? 5.749 2.801 4.593 1.00 96.00 86 GLU A O 1
ATOM 670 N N . VAL A 1 87 ? 5.589 0.564 4.572 1.00 96.88 87 VAL A N 1
ATOM 671 C CA . VAL A 1 87 ? 4.290 0.497 5.241 1.00 96.88 87 VAL A CA 1
ATOM 672 C C . VAL A 1 87 ? 4.358 -0.483 6.403 1.00 96.88 87 VAL A C 1
ATOM 674 O O . VAL A 1 87 ? 4.760 -1.639 6.237 1.00 96.88 87 VAL A O 1
ATOM 677 N N . LYS A 1 88 ? 3.924 -0.036 7.584 1.00 96.94 88 LYS A N 1
ATOM 678 C CA . LYS A 1 88 ? 3.833 -0.865 8.790 1.00 96.94 88 LYS A CA 1
ATOM 679 C C . LYS A 1 88 ? 2.381 -1.021 9.216 1.00 96.94 88 LYS A C 1
ATOM 681 O O . LYS A 1 88 ? 1.656 -0.032 9.317 1.00 96.94 88 LYS A O 1
ATOM 686 N N . VAL A 1 89 ? 1.989 -2.256 9.519 1.00 95.88 89 VAL A N 1
ATOM 687 C CA . VAL A 1 89 ? 0.711 -2.585 10.168 1.00 95.88 89 VAL A CA 1
ATOM 688 C C . VAL A 1 89 ? 1.009 -3.461 11.389 1.00 95.88 89 VAL A C 1
ATOM 690 O O . VAL A 1 89 ? 1.086 -4.687 11.252 1.00 95.88 89 VAL A O 1
ATOM 693 N N . PRO A 1 90 ? 1.228 -2.857 12.573 1.00 95.00 90 PRO A N 1
ATOM 694 C CA . PRO A 1 90 ? 1.700 -3.575 13.756 1.00 95.00 90 PRO A CA 1
ATOM 695 C C . PRO A 1 90 ? 0.779 -4.717 14.188 1.00 95.00 90 PRO A C 1
ATOM 697 O O . PRO A 1 90 ? 1.264 -5.809 14.461 1.00 95.00 90 PRO A O 1
ATOM 700 N N . GLU A 1 91 ? -0.545 -4.520 14.162 1.00 92.56 91 GLU A N 1
ATOM 701 C CA . GLU A 1 91 ? -1.506 -5.549 14.603 1.00 92.56 91 GLU A CA 1
ATOM 702 C C . GLU A 1 91 ? -1.532 -6.798 13.705 1.00 92.56 91 GLU A C 1
ATOM 704 O O . GLU A 1 91 ? -2.147 -7.807 14.047 1.00 92.56 91 GLU A O 1
ATOM 709 N N . ARG A 1 92 ? -0.908 -6.720 12.524 1.00 89.88 92 ARG A N 1
ATOM 710 C CA . ARG A 1 92 ? -0.789 -7.821 11.561 1.00 89.88 92 ARG A CA 1
ATOM 711 C C . ARG A 1 92 ? 0.643 -8.327 11.419 1.00 89.88 92 ARG A C 1
ATOM 713 O O . AR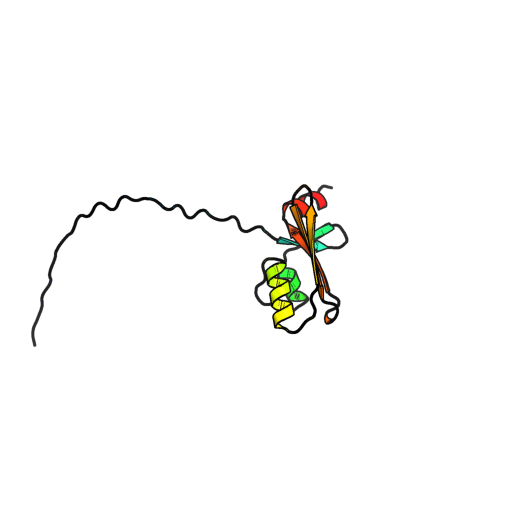G A 1 92 ? 0.884 -9.160 10.551 1.00 89.88 92 ARG A O 1
ATOM 720 N N . GLU A 1 93 ? 1.579 -7.788 12.202 1.00 92.12 93 GLU A N 1
ATOM 721 C CA . GLU A 1 93 ? 3.014 -8.077 12.090 1.00 92.12 93 GLU A CA 1
ATOM 722 C C . GLU A 1 93 ? 3.547 -7.858 10.660 1.00 92.12 93 GLU A C 1
ATOM 724 O O . GLU A 1 93 ? 4.464 -8.533 10.190 1.00 92.12 93 GLU A O 1
ATOM 729 N N . LEU A 1 94 ? 2.953 -6.901 9.935 1.00 92.25 94 LEU A N 1
ATOM 730 C CA . LEU A 1 94 ? 3.349 -6.592 8.567 1.00 92.25 94 LEU A CA 1
ATOM 731 C C . LEU A 1 94 ? 4.318 -5.419 8.553 1.00 92.25 94 LEU A C 1
ATOM 733 O O . LEU A 1 94 ? 3.985 -4.304 8.959 1.00 92.25 94 LEU A O 1
ATOM 737 N N . PHE A 1 95 ? 5.494 -5.682 7.994 1.00 93.62 95 PHE A N 1
ATOM 738 C CA . PHE A 1 95 ? 6.443 -4.676 7.554 1.00 93.62 95 PHE A CA 1
ATOM 739 C C . PHE A 1 95 ? 6.703 -4.889 6.064 1.00 93.62 95 PHE A C 1
ATOM 741 O O . PHE A 1 95 ? 7.266 -5.912 5.668 1.00 93.62 95 PHE A O 1
ATOM 748 N N . LEU A 1 96 ? 6.206 -3.971 5.240 1.00 94.31 96 LEU A N 1
ATOM 749 C CA . LEU A 1 96 ? 6.224 -4.082 3.786 1.00 94.31 96 LEU A CA 1
ATOM 750 C C . LEU A 1 96 ? 6.995 -2.912 3.193 1.00 94.31 96 LEU A C 1
ATOM 752 O O . LEU A 1 96 ? 6.844 -1.778 3.639 1.00 94.31 96 LEU A O 1
ATOM 756 N N . VAL A 1 97 ? 7.768 -3.193 2.152 1.00 94.81 97 VAL A N 1
ATOM 757 C CA . VAL A 1 97 ? 8.438 -2.172 1.351 1.00 94.81 97 VAL A CA 1
ATOM 758 C C . VAL A 1 97 ? 7.898 -2.293 -0.062 1.00 94.81 97 VAL A C 1
ATOM 760 O O . VAL A 1 97 ? 8.120 -3.300 -0.735 1.00 94.81 97 VAL A O 1
ATOM 763 N N . PHE A 1 98 ? 7.135 -1.292 -0.482 1.00 95.12 98 PHE A N 1
ATOM 764 C CA . PHE A 1 98 ? 6.655 -1.173 -1.849 1.00 95.12 98 PHE A CA 1
ATOM 765 C C . PHE A 1 98 ? 7.680 -0.396 -2.654 1.00 95.12 98 PHE A C 1
ATOM 767 O O . PHE A 1 98 ? 8.158 0.632 -2.192 1.00 95.12 98 PHE A O 1
ATOM 774 N N . VAL A 1 99 ? 8.011 -0.860 -3.848 1.00 94.56 99 VAL A N 1
ATOM 775 C CA . VAL A 1 99 ? 8.982 -0.200 -4.718 1.00 94.56 99 VAL A CA 1
ATOM 776 C C . VAL A 1 99 ? 8.492 -0.175 -6.154 1.00 94.56 99 VAL A C 1
ATOM 778 O O . VAL A 1 99 ? 7.697 -1.012 -6.575 1.00 94.56 99 VAL A O 1
ATOM 781 N N . THR A 1 100 ? 8.987 0.792 -6.902 1.00 93.81 100 THR A N 1
ATOM 782 C CA . THR A 1 100 ? 8.769 0.918 -8.348 1.00 93.81 100 THR A CA 1
ATOM 783 C C . THR A 1 100 ? 9.712 0.002 -9.137 1.00 93.81 100 THR A C 1
ATOM 785 O O . THR A 1 100 ? 10.717 -0.485 -8.604 1.00 93.81 100 THR A O 1
ATOM 788 N N . ALA A 1 101 ? 9.379 -0.276 -10.402 1.00 90.31 101 ALA A N 1
ATOM 789 C CA . ALA A 1 101 ? 10.110 -1.217 -11.259 1.00 90.31 101 ALA A CA 1
ATOM 790 C C . ALA A 1 101 ? 11.615 -0.903 -11.363 1.00 90.31 101 ALA A C 1
ATOM 792 O O . ALA A 1 101 ? 12.453 -1.807 -11.393 1.00 90.31 101 ALA A O 1
ATOM 793 N N . GLU A 1 102 ? 11.962 0.377 -11.371 1.00 89.31 102 GLU A N 1
ATOM 794 C CA . GLU A 1 102 ? 13.320 0.890 -11.506 1.00 89.31 102 GLU A CA 1
ATOM 795 C C . GLU A 1 102 ? 14.208 0.507 -10.313 1.00 89.31 102 GLU A C 1
ATOM 797 O O . GLU A 1 102 ? 15.404 0.252 -10.480 1.00 89.31 102 GLU A O 1
ATOM 802 N N . LEU A 1 103 ? 13.629 0.414 -9.110 1.00 87.94 103 LEU A N 1
ATOM 803 C CA . LEU A 1 103 ? 14.339 -0.062 -7.921 1.00 87.94 103 LEU A CA 1
ATOM 804 C C . LEU A 1 103 ? 14.471 -1.587 -7.897 1.00 87.94 103 LEU A C 1
ATOM 806 O O . LEU A 1 103 ? 15.458 -2.089 -7.366 1.00 87.94 103 LEU A O 1
ATOM 810 N N . CYS A 1 104 ? 13.542 -2.319 -8.516 1.00 84.19 104 CYS A N 1
ATOM 811 C CA . CYS A 1 104 ? 13.615 -3.778 -8.621 1.00 84.19 104 CYS A CA 1
ATOM 812 C C . CYS A 1 104 ? 14.697 -4.268 -9.583 1.00 84.19 104 CYS A C 1
ATOM 814 O O . CYS A 1 104 ? 15.367 -5.262 -9.305 1.00 84.19 104 CYS A O 1
ATOM 816 N N . GLN A 1 105 ? 14.886 -3.581 -10.711 1.00 72.44 105 GLN A N 1
ATOM 817 C CA . GLN A 1 105 ? 15.858 -3.995 -11.730 1.00 72.44 105 GLN A CA 1
ATOM 818 C C . GLN A 1 105 ? 17.304 -3.930 -11.217 1.00 72.44 105 GLN A C 1
ATOM 820 O O . GLN A 1 105 ? 18.133 -4.747 -11.604 1.00 72.44 105 GLN A O 1
ATOM 825 N N . LYS A 1 106 ? 17.600 -3.030 -10.272 1.00 60.38 106 LYS A N 1
ATOM 826 C CA . LYS A 1 106 ? 18.932 -2.904 -9.663 1.00 60.38 106 LYS A CA 1
ATOM 827 C C . LYS A 1 106 ? 19.265 -4.039 -8.681 1.00 60.38 106 LYS A C 1
ATOM 829 O O . LYS A 1 106 ? 20.429 -4.245 -8.359 1.00 60.38 106 LYS A O 1
ATOM 834 N N . SER A 1 107 ? 18.264 -4.766 -8.188 1.00 53.25 107 SER A N 1
ATOM 835 C CA . SER A 1 107 ? 18.438 -5.824 -7.181 1.00 53.25 107 SER A CA 1
ATOM 836 C C . SER A 1 107 ? 18.641 -7.219 -7.783 1.00 53.25 107 SER A C 1
ATOM 838 O O . SER A 1 107 ? 18.950 -8.155 -7.049 1.00 53.25 107 SER A O 1
ATOM 840 N N . GLY A 1 108 ? 18.457 -7.360 -9.102 1.00 50.00 108 GLY A N 1
ATOM 841 C CA . GLY A 1 108 ? 18.596 -8.617 -9.846 1.00 50.00 108 GLY A CA 1
ATOM 842 C C . GLY A 1 108 ? 19.824 -8.695 -10.756 1.00 50.00 108 GLY A C 1
ATOM 843 O O . GLY A 1 108 ? 19.993 -9.702 -11.437 1.00 50.00 108 GLY A O 1
ATOM 844 N N . GLU A 1 109 ? 20.670 -7.664 -10.785 1.00 40.28 109 GLU A N 1
ATOM 845 C CA . GLU A 1 109 ? 21.912 -7.677 -11.561 1.00 40.28 109 GLU A CA 1
ATOM 846 C C . GLU A 1 109 ? 22.966 -8.471 -10.777 1.00 40.28 109 GLU A C 1
ATOM 848 O O . GLU A 1 109 ? 23.602 -7.970 -9.847 1.00 40.28 109 GLU A O 1
ATOM 853 N N . LYS A 1 110 ? 23.059 -9.760 -11.099 1.00 39.31 110 LYS A N 1
ATOM 854 C CA . LYS A 1 110 ? 24.118 -10.661 -10.657 1.00 39.31 110 LYS A CA 1
ATOM 855 C C . LYS A 1 110 ? 24.953 -11.068 -11.858 1.00 39.31 110 LYS A C 1
ATOM 857 O O . LYS A 1 110 ? 24.336 -11.355 -12.909 1.00 39.31 110 LYS A O 1
#

Secondary structure (DSSP, 8-state):
--------------------------PPPEEEEPTTS-EEEGGGGGGTSTT--S--SHHHHHHHHHHTT---EEEEEEETTEEEEEEEEGGGTEEEEEEEHHHHHTTS--

Sequence (110 aa):
MKHSKKIFAAILGTALLGGVSPVAVAREQWFLMARHGECTEIERLKRKVPDLGDINDPYSFVKRMQQKGHTVTSTEVMEAKGKAVEVKVPERELFLVFVTAELCQKSGEK

Organism: NCBI:txid1817755

pLDDT: mean 79.27, std 18.71, range [37.88, 97.5]

Radius of gyration: 24.36 Å; chains: 1; bounding box: 79×33×58 Å